Protein AF-A0A7W8C9X8-F1 (afdb_monomer)

Sequence (85 aa):
MRTDPAVVVWLVLVLATFLSWWLATERWHGGDLGAVAILIVAAVKIRLVGLHFMELADAPPLLRAMFELYVVALLAGLVGFVLAA

Mean predicted aligned error: 5.31 Å

Structure (mmCIF, N/CA/C/O backbone):
data_AF-A0A7W8C9X8-F1
#
_entry.id   AF-A0A7W8C9X8-F1
#
loop_
_atom_site.group_PDB
_atom_site.id
_atom_site.type_symbol
_atom_site.label_atom_id
_atom_site.label_alt_id
_atom_site.label_comp_id
_atom_site.label_asym_id
_atom_site.label_entity_id
_atom_site.label_seq_id
_atom_site.pdbx_PDB_ins_code
_atom_site.Cartn_x
_atom_site.Cartn_y
_atom_site.Cartn_z
_atom_site.occupancy
_atom_site.B_iso_or_equiv
_atom_site.auth_seq_id
_atom_site.auth_comp_id
_atom_site.auth_asym_id
_atom_site.auth_atom_id
_atom_site.pdbx_PDB_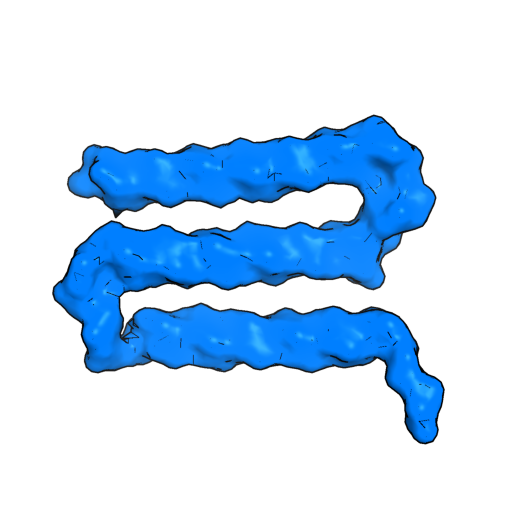model_num
ATOM 1 N N . MET A 1 1 ? -28.814 -5.688 2.313 1.00 52.84 1 MET A N 1
ATOM 2 C CA . MET A 1 1 ? -27.517 -6.341 2.585 1.00 52.84 1 MET A CA 1
ATOM 3 C C . MET A 1 1 ? -26.711 -5.398 3.461 1.00 52.84 1 MET A C 1
ATOM 5 O O . MET A 1 1 ? -26.407 -4.306 3.002 1.00 52.84 1 MET A O 1
ATOM 9 N N . ARG A 1 2 ? -26.446 -5.745 4.7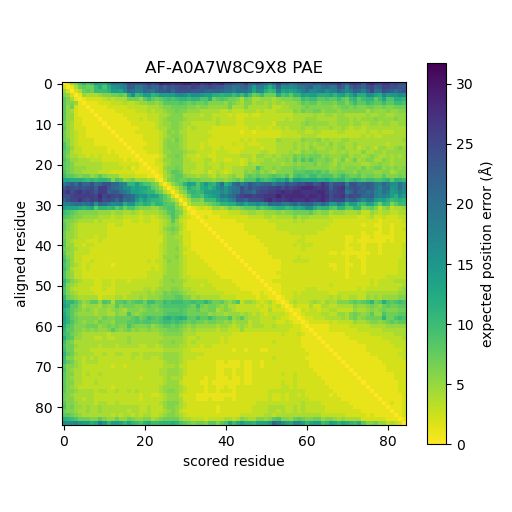28 1.00 63.12 2 ARG A N 1
ATOM 10 C CA . ARG A 1 2 ? -25.411 -5.048 5.507 1.00 63.12 2 ARG A CA 1
ATOM 11 C C . ARG A 1 2 ? -24.093 -5.420 4.832 1.00 63.12 2 ARG A C 1
ATOM 13 O O . ARG A 1 2 ? -23.755 -6.594 4.799 1.00 63.12 2 ARG A O 1
ATOM 20 N N . THR A 1 3 ? -23.441 -4.480 4.162 1.00 64.50 3 THR A N 1
ATOM 21 C CA . THR A 1 3 ? -22.119 -4.733 3.589 1.00 64.50 3 THR A CA 1
ATOM 22 C C . THR A 1 3 ? -21.127 -4.710 4.734 1.00 64.50 3 THR A C 1
ATOM 24 O O . THR A 1 3 ? -20.779 -3.633 5.221 1.00 64.50 3 THR A O 1
ATOM 27 N N . ASP A 1 4 ? -20.720 -5.886 5.198 1.00 82.31 4 ASP A N 1
ATOM 28 C CA . ASP A 1 4 ? -19.667 -5.980 6.198 1.00 82.31 4 ASP A CA 1
ATOM 29 C C . ASP A 1 4 ? -18.375 -5.386 5.607 1.00 82.31 4 ASP A C 1
ATOM 31 O O . ASP A 1 4 ? -18.041 -5.687 4.453 1.00 82.31 4 ASP A O 1
ATOM 35 N N . PRO A 1 5 ? -17.636 -4.541 6.349 1.00 82.19 5 PRO A N 1
ATOM 36 C CA . PRO A 1 5 ? -16.424 -3.892 5.845 1.00 82.19 5 PRO A CA 1
ATOM 37 C C . PRO A 1 5 ? -15.414 -4.887 5.257 1.00 82.19 5 PRO A C 1
ATOM 39 O O . PRO A 1 5 ? -14.790 -4.609 4.235 1.00 82.19 5 PRO A O 1
ATOM 42 N N . ALA A 1 6 ? -15.325 -6.087 5.837 1.00 84.88 6 ALA A N 1
ATOM 43 C CA . ALA A 1 6 ? -14.478 -7.170 5.346 1.00 84.88 6 ALA A CA 1
ATOM 44 C C . ALA A 1 6 ? -14.846 -7.633 3.923 1.00 84.88 6 ALA A C 1
ATOM 46 O O . ALA A 1 6 ? -13.955 -7.914 3.124 1.00 84.88 6 ALA A O 1
ATOM 47 N N . VAL A 1 7 ? -16.135 -7.661 3.566 1.00 88.06 7 VAL A N 1
ATOM 48 C CA . VAL A 1 7 ? -16.600 -8.047 2.220 1.00 88.06 7 VAL A CA 1
ATOM 49 C C . VAL A 1 7 ? -16.214 -6.987 1.190 1.00 88.06 7 VAL A C 1
ATOM 51 O O . VAL A 1 7 ? -15.808 -7.319 0.077 1.00 88.06 7 VAL A O 1
ATOM 54 N N . VAL A 1 8 ? -16.282 -5.707 1.563 1.00 88.56 8 VAL A N 1
ATOM 55 C CA . VAL A 1 8 ? -15.837 -4.604 0.698 1.00 88.56 8 VAL A CA 1
ATOM 56 C C . VAL A 1 8 ? -14.332 -4.696 0.457 1.00 88.56 8 VAL A C 1
ATOM 58 O O . VAL A 1 8 ? -13.889 -4.636 -0.689 1.00 88.56 8 VAL A O 1
ATOM 61 N N . VAL A 1 9 ? -13.540 -4.906 1.512 1.00 91.88 9 VAL A N 1
ATOM 62 C CA . VAL A 1 9 ? -12.082 -5.069 1.390 1.00 91.88 9 VAL A CA 1
ATOM 63 C C . VAL A 1 9 ? -11.741 -6.305 0.563 1.00 91.88 9 VAL A C 1
ATOM 65 O O . VAL A 1 9 ? -10.859 -6.246 -0.291 1.00 91.88 9 VAL A O 1
ATOM 68 N N . TRP A 1 10 ? -12.468 -7.405 0.749 1.00 92.00 10 TRP A N 1
ATOM 69 C CA . TRP A 1 10 ? -12.316 -8.604 -0.067 1.00 92.00 10 TRP A CA 1
ATOM 70 C C . TRP A 1 10 ? -12.553 -8.319 -1.557 1.00 92.00 10 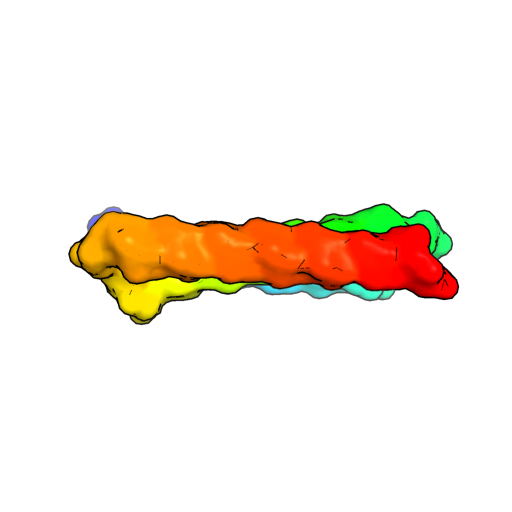TRP A C 1
ATOM 72 O O . TRP A 1 10 ? -11.710 -8.672 -2.381 1.00 92.00 10 TRP A O 1
ATOM 82 N N . LEU A 1 11 ? -13.631 -7.612 -1.915 1.00 93.00 11 LEU A N 1
ATOM 83 C CA . LEU A 1 11 ? -13.893 -7.213 -3.303 1.00 93.00 11 LEU A CA 1
ATOM 84 C C . LEU A 1 11 ? -12.766 -6.341 -3.871 1.00 93.00 11 LEU A C 1
ATOM 86 O O . LEU A 1 11 ? -12.335 -6.555 -5.004 1.00 93.00 11 LEU A O 1
ATOM 90 N N . VAL A 1 12 ? -12.239 -5.402 -3.081 1.00 92.75 12 VAL A N 1
ATOM 91 C CA . VAL A 1 12 ? -11.081 -4.583 -3.475 1.00 92.75 12 VAL A CA 1
ATOM 92 C C . VAL A 1 12 ? -9.851 -5.457 -3.739 1.00 92.75 12 VAL A C 1
ATOM 94 O O . VAL A 1 12 ? -9.163 -5.247 -4.734 1.00 92.75 12 VAL A O 1
ATOM 97 N N . LEU A 1 13 ? -9.581 -6.468 -2.907 1.00 93.38 13 LEU A N 1
ATOM 98 C CA . LEU A 1 13 ? -8.463 -7.402 -3.098 1.00 93.38 13 LEU A CA 1
ATOM 99 C C . LEU A 1 13 ? -8.631 -8.276 -4.351 1.00 93.38 13 LEU A C 1
ATOM 101 O O . LEU A 1 13 ? -7.649 -8.559 -5.046 1.00 93.38 13 LEU A O 1
ATOM 105 N N . VAL A 1 14 ? -9.862 -8.685 -4.659 1.00 94.56 14 VAL A N 1
ATOM 106 C CA . VAL A 1 14 ? -10.195 -9.410 -5.893 1.00 94.56 14 VAL A CA 1
ATOM 107 C C . VAL A 1 14 ? -9.917 -8.527 -7.109 1.00 94.56 14 VAL A C 1
ATOM 109 O O . VAL A 1 14 ? -9.167 -8.929 -7.998 1.00 94.56 14 VAL A O 1
ATOM 112 N N . LEU A 1 15 ? -10.424 -7.291 -7.115 1.00 94.00 15 LEU A N 1
ATOM 113 C CA . LEU A 1 15 ? -10.165 -6.321 -8.183 1.00 94.00 15 LEU A CA 1
ATOM 114 C C . LEU A 1 15 ? -8.673 -6.011 -8.327 1.00 94.00 15 LEU A C 1
ATOM 116 O O . LEU A 1 15 ? -8.164 -5.983 -9.442 1.00 94.00 15 LEU A O 1
ATOM 120 N N . ALA A 1 16 ? -7.949 -5.855 -7.217 1.00 91.88 16 ALA A N 1
ATOM 121 C CA . ALA A 1 16 ? -6.503 -5.657 -7.223 1.00 91.88 16 ALA A CA 1
ATOM 122 C C . ALA A 1 16 ? -5.757 -6.845 -7.849 1.00 91.88 16 ALA A C 1
ATOM 124 O O . ALA A 1 16 ? -4.723 -6.660 -8.482 1.00 91.88 16 ALA A O 1
ATOM 125 N N . THR A 1 17 ? -6.284 -8.064 -7.708 1.00 92.25 17 THR A N 1
ATOM 126 C CA . THR A 1 17 ? -5.703 -9.267 -8.320 1.00 92.25 17 THR A CA 1
ATOM 127 C C . THR A 1 17 ? -5.917 -9.279 -9.830 1.00 92.25 17 THR A C 1
ATOM 129 O O . THR A 1 17 ? -4.961 -9.496 -10.575 1.00 92.25 17 THR A O 1
ATOM 132 N N . PHE A 1 18 ? -7.126 -8.955 -10.292 1.00 92.25 18 PHE A N 1
ATOM 133 C CA . PHE A 1 18 ? -7.384 -8.768 -11.720 1.00 92.25 18 PHE A CA 1
ATOM 134 C C . PHE A 1 18 ? -6.562 -7.619 -12.304 1.00 92.25 18 PHE A C 1
ATOM 136 O O . PHE A 1 18 ? -6.019 -7.764 -13.393 1.00 92.25 18 PHE A O 1
ATOM 143 N N . LEU A 1 19 ? -6.393 -6.520 -11.565 1.00 87.38 19 LEU A N 1
ATOM 144 C CA . LEU A 1 19 ? -5.551 -5.400 -11.973 1.00 87.38 19 LEU A CA 1
ATOM 145 C C . LEU A 1 19 ? -4.082 -5.817 -12.090 1.00 87.38 19 LEU A C 1
ATOM 147 O O . LEU A 1 19 ? -3.455 -5.515 -13.098 1.00 87.38 19 LEU A O 1
ATOM 151 N N . SER A 1 20 ? -3.535 -6.544 -11.109 1.00 86.06 20 SER A N 1
ATOM 152 C CA . SER A 1 20 ? -2.155 -7.043 -11.188 1.00 86.06 20 SER A CA 1
ATOM 153 C C . SER A 1 20 ? -1.956 -8.018 -12.344 1.00 86.06 20 SER A C 1
ATOM 155 O O . SER A 1 20 ? -0.932 -7.966 -13.015 1.00 86.06 20 SER A O 1
ATOM 157 N N . TRP A 1 21 ? -2.947 -8.874 -12.608 1.00 87.12 21 TRP A N 1
ATOM 158 C CA . TRP A 1 21 ? -2.912 -9.793 -13.739 1.00 87.12 21 TRP A CA 1
ATOM 159 C C . TRP A 1 21 ? -2.974 -9.033 -15.067 1.00 87.12 21 TRP A C 1
ATOM 161 O O . TRP A 1 21 ? -2.153 -9.274 -15.942 1.00 87.12 21 TRP A O 1
ATOM 171 N N . TRP A 1 22 ? -3.858 -8.040 -15.184 1.00 85.06 22 TRP A N 1
ATOM 172 C CA . TRP A 1 22 ? -3.952 -7.171 -16.357 1.00 85.06 22 TRP A CA 1
ATOM 173 C C . TRP A 1 22 ? -2.647 -6.408 -16.623 1.00 85.06 22 TRP A C 1
ATOM 175 O O . TRP A 1 22 ? -2.160 -6.385 -17.753 1.00 85.06 22 TRP A O 1
ATOM 185 N N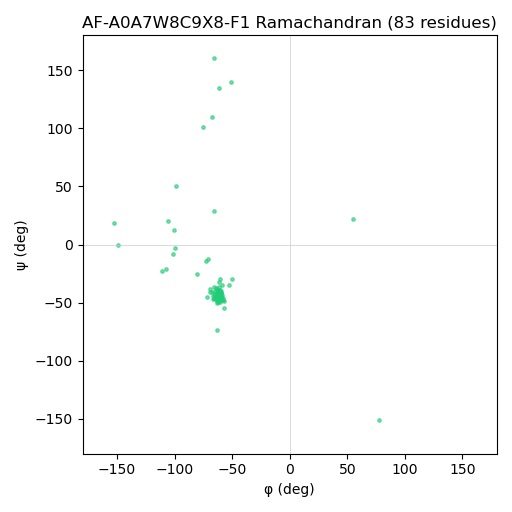 . LEU A 1 23 ? -2.042 -5.836 -15.574 1.00 82.94 23 LEU A N 1
ATOM 186 C CA . LEU A 1 23 ? -0.728 -5.186 -15.643 1.00 82.94 23 LEU A CA 1
ATOM 187 C C . LEU A 1 23 ? 0.365 -6.154 -16.120 1.00 82.94 23 LEU A C 1
ATOM 189 O O . LEU A 1 23 ? 1.258 -5.734 -16.854 1.00 82.94 23 LEU A O 1
ATOM 193 N N . ALA A 1 24 ? 0.266 -7.431 -15.741 1.00 79.00 24 ALA A N 1
ATOM 194 C CA . ALA A 1 24 ? 1.199 -8.480 -16.131 1.00 79.00 24 ALA A CA 1
ATOM 195 C C . ALA A 1 24 ? 0.947 -9.057 -17.535 1.00 79.00 24 ALA A C 1
ATOM 197 O O . ALA A 1 24 ? 1.888 -9.577 -18.124 1.00 79.00 24 ALA A O 1
ATOM 198 N N . THR A 1 25 ? -0.284 -8.989 -18.066 1.00 76.38 25 THR A N 1
ATOM 199 C CA . THR A 1 25 ? -0.652 -9.718 -19.290 1.00 76.38 25 THR A CA 1
ATOM 200 C C . THR A 1 25 ? 0.128 -9.293 -20.536 1.00 76.38 25 THR A C 1
ATOM 202 O O . THR A 1 25 ? 0.946 -10.090 -20.964 1.00 76.38 25 THR A O 1
ATOM 205 N N . GLU A 1 26 ? -0.073 -8.136 -21.185 1.00 59.16 26 GLU A N 1
ATOM 206 C CA . GLU A 1 26 ? 0.413 -8.050 -22.591 1.00 59.16 26 GLU A CA 1
ATOM 207 C C . GLU A 1 26 ? 0.793 -6.656 -23.155 1.00 59.16 26 GLU A C 1
ATOM 209 O O . GLU A 1 26 ? 0.861 -6.504 -24.374 1.00 59.16 26 GLU A O 1
ATOM 214 N N . ARG A 1 27 ? 1.058 -5.596 -22.364 1.00 53.69 27 ARG A N 1
ATOM 215 C CA . ARG A 1 27 ? 1.387 -4.274 -22.980 1.00 53.69 27 ARG A CA 1
ATOM 216 C C . ARG A 1 27 ? 2.323 -3.311 -22.255 1.00 53.69 27 ARG A C 1
ATOM 218 O O . ARG A 1 27 ? 2.662 -2.280 -22.828 1.00 53.69 27 ARG A O 1
ATOM 225 N N . TRP A 1 28 ? 2.822 -3.662 -21.073 1.00 52.22 28 TRP A N 1
ATOM 226 C CA . TRP A 1 28 ? 3.852 -2.884 -20.374 1.00 52.22 28 TRP A CA 1
ATOM 227 C C . TRP A 1 28 ? 5.250 -3.479 -20.585 1.00 52.22 28 TRP A C 1
ATOM 229 O O . TRP A 1 28 ? 6.012 -3.644 -19.640 1.00 52.22 28 TRP A O 1
ATOM 239 N N . HIS A 1 29 ? 5.626 -3.742 -21.840 1.00 49.16 29 HIS A N 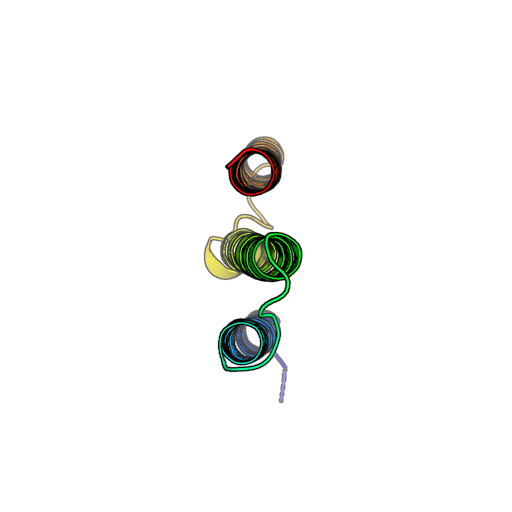1
ATOM 240 C CA . HIS A 1 29 ? 7.015 -4.023 -22.256 1.00 49.16 29 HIS A CA 1
ATOM 241 C C . HIS A 1 29 ? 7.950 -2.793 -22.083 1.00 49.16 29 HIS A C 1
ATOM 243 O O . HIS A 1 29 ? 8.900 -2.612 -22.836 1.00 49.16 29 HIS A O 1
ATOM 249 N N . GLY A 1 30 ? 7.660 -1.906 -21.127 1.00 52.84 30 GLY A N 1
ATOM 250 C CA . GLY A 1 30 ? 8.302 -0.603 -20.937 1.00 52.84 30 GLY A CA 1
ATOM 251 C C . GLY A 1 30 ? 9.272 -0.533 -19.755 1.00 52.84 30 GLY A C 1
ATOM 252 O O . GLY A 1 30 ? 9.524 0.565 -19.269 1.00 52.84 30 GLY A O 1
ATOM 253 N N . GLY A 1 31 ? 9.777 -1.670 -19.265 1.00 72.56 31 GLY A N 1
ATOM 254 C CA . GLY A 1 31 ? 10.770 -1.713 -18.184 1.00 72.56 31 GLY A CA 1
ATOM 255 C C . GLY A 1 31 ? 10.192 -1.476 -16.784 1.00 72.56 31 GLY A C 1
ATOM 256 O O . GLY A 1 31 ? 9.027 -1.784 -16.514 1.00 72.56 31 GLY A O 1
ATOM 257 N N . ASP A 1 32 ? 11.021 -0.926 -15.896 1.00 82.00 32 ASP A N 1
ATOM 258 C CA . ASP A 1 32 ? 10.810 -0.837 -14.444 1.00 82.00 32 ASP A CA 1
ATOM 259 C C . ASP A 1 32 ? 9.452 -0.280 -14.006 1.00 82.00 32 ASP A C 1
ATOM 261 O O . ASP A 1 32 ? 8.926 -0.684 -12.972 1.00 82.00 32 ASP A O 1
ATOM 265 N N . LEU A 1 33 ? 8.826 0.598 -14.795 1.00 84.81 33 LEU A N 1
ATOM 266 C CA . LEU A 1 33 ? 7.538 1.216 -14.455 1.00 84.81 33 LEU A CA 1
ATOM 267 C C . LEU A 1 33 ? 6.404 0.196 -14.261 1.00 84.81 33 LEU A C 1
ATOM 269 O O . LEU A 1 33 ? 5.596 0.347 -13.341 1.00 84.81 33 LEU A O 1
ATOM 273 N N . GLY A 1 34 ? 6.342 -0.853 -15.089 1.00 87.88 34 GLY A N 1
ATOM 274 C CA . GLY A 1 34 ? 5.332 -1.908 -14.950 1.00 87.88 34 GLY A CA 1
ATOM 275 C C . GLY A 1 34 ? 5.546 -2.738 -13.682 1.00 87.88 34 GLY A C 1
ATOM 276 O O . GLY A 1 34 ? 4.598 -3.024 -12.947 1.00 87.88 34 GLY A O 1
ATOM 277 N N . ALA A 1 35 ? 6.807 -3.051 -13.378 1.00 89.12 35 ALA A N 1
ATOM 278 C CA . ALA A 1 35 ? 7.188 -3.758 -12.162 1.00 89.12 35 ALA A CA 1
ATOM 279 C C . ALA A 1 35 ? 6.888 -2.921 -10.908 1.00 89.12 35 ALA A C 1
ATOM 281 O O . ALA A 1 35 ? 6.270 -3.427 -9.971 1.00 89.12 35 ALA A O 1
ATOM 282 N N . VAL A 1 36 ? 7.210 -1.623 -10.912 1.00 92.31 36 VAL A N 1
ATOM 283 C CA . VAL A 1 36 ? 6.870 -0.695 -9.821 1.00 92.31 36 VAL A CA 1
ATOM 284 C C . VAL A 1 36 ? 5.356 -0.628 -9.601 1.00 92.31 36 VAL A C 1
ATOM 286 O O . VAL A 1 36 ? 4.906 -0.703 -8.458 1.00 92.31 36 VAL A O 1
ATOM 289 N N . ALA A 1 37 ? 4.549 -0.556 -10.664 1.00 91.75 37 ALA A N 1
ATOM 290 C CA . ALA A 1 37 ? 3.090 -0.552 -10.541 1.00 91.75 37 ALA A CA 1
ATOM 291 C C . ALA A 1 37 ? 2.556 -1.838 -9.882 1.00 91.75 37 ALA A C 1
ATOM 293 O O . ALA A 1 37 ? 1.716 -1.771 -8.981 1.00 91.75 37 ALA A O 1
ATOM 294 N N . ILE A 1 38 ? 3.077 -3.005 -10.272 1.00 92.12 38 ILE A N 1
ATOM 295 C CA . ILE A 1 38 ? 2.720 -4.293 -9.657 1.00 92.12 38 ILE A CA 1
ATOM 296 C C . ILE A 1 38 ? 3.124 -4.321 -8.176 1.00 92.12 38 ILE A C 1
ATOM 298 O O . ILE A 1 38 ? 2.329 -4.751 -7.337 1.00 92.12 38 ILE A O 1
ATOM 302 N N . LEU A 1 39 ? 4.316 -3.823 -7.833 1.00 94.31 39 LEU A N 1
ATOM 303 C CA . LEU A 1 39 ? 4.789 -3.741 -6.449 1.00 94.31 39 LEU A CA 1
ATOM 304 C C . LEU A 1 39 ? 3.905 -2.833 -5.586 1.00 94.31 39 LEU A C 1
ATOM 306 O O . LEU A 1 39 ? 3.578 -3.198 -4.457 1.00 94.31 39 LEU A O 1
ATOM 310 N N . ILE A 1 40 ? 3.454 -1.693 -6.118 1.00 95.31 40 ILE A N 1
ATOM 311 C CA . ILE A 1 40 ? 2.508 -0.804 -5.427 1.00 95.31 40 ILE A CA 1
ATOM 312 C C . ILE A 1 40 ? 1.190 -1.537 -5.159 1.00 95.31 40 ILE A C 1
ATOM 314 O O . ILE A 1 40 ? 0.697 -1.521 -4.029 1.00 95.31 40 ILE A O 1
ATOM 318 N N . VAL A 1 41 ? 0.633 -2.227 -6.161 1.00 94.88 41 V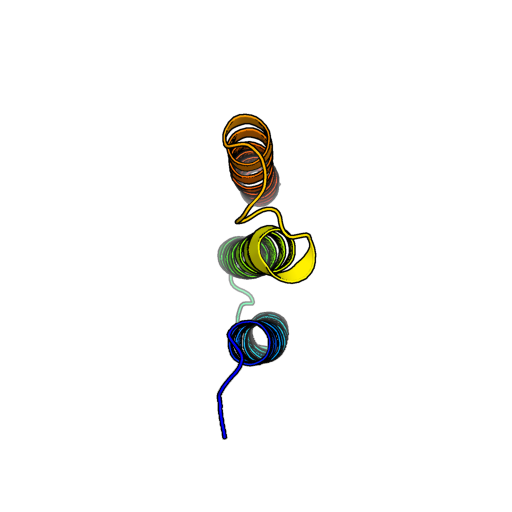AL A N 1
ATOM 319 C CA . VAL A 1 41 ? -0.598 -3.020 -5.992 1.00 94.88 41 VAL A CA 1
ATOM 320 C C . VAL A 1 41 ? -0.403 -4.102 -4.925 1.00 94.88 41 VAL A C 1
ATOM 322 O O . VAL A 1 41 ? -1.265 -4.280 -4.062 1.00 94.88 41 VAL A O 1
ATOM 325 N N . ALA A 1 42 ? 0.738 -4.793 -4.928 1.00 95.38 42 ALA A N 1
ATOM 326 C CA . ALA A 1 42 ? 1.068 -5.796 -3.921 1.00 95.38 42 ALA A CA 1
ATOM 327 C C . ALA A 1 42 ? 1.164 -5.194 -2.507 1.00 95.38 42 ALA A C 1
ATOM 329 O O . ALA A 1 42 ? 0.560 -5.732 -1.578 1.00 95.38 42 ALA A O 1
ATOM 330 N N . ALA A 1 43 ? 1.840 -4.055 -2.336 1.00 97.12 43 ALA A N 1
ATOM 331 C CA . ALA A 1 43 ? 1.960 -3.373 -1.046 1.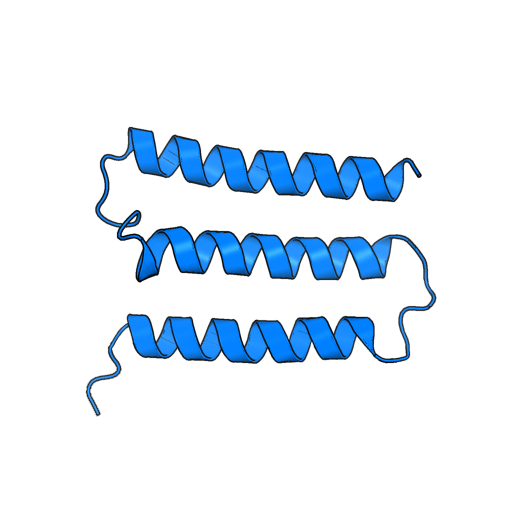00 97.12 43 ALA A CA 1
ATOM 332 C C . ALA A 1 43 ? 0.597 -2.920 -0.498 1.00 97.12 43 ALA A C 1
ATOM 334 O O . ALA A 1 43 ? 0.307 -3.104 0.688 1.00 97.12 43 ALA A O 1
ATOM 335 N N . VAL A 1 44 ? -0.284 -2.404 -1.363 1.00 95.94 44 VAL A N 1
ATOM 336 C CA . VAL A 1 44 ? -1.667 -2.062 -0.994 1.00 95.94 44 VAL A CA 1
ATOM 337 C C . VAL A 1 44 ? -2.426 -3.303 -0.526 1.00 95.94 44 VAL A C 1
ATOM 339 O O . VAL A 1 44 ? -3.080 -3.254 0.517 1.00 95.94 44 VAL A O 1
ATOM 342 N N . LYS A 1 45 ? -2.308 -4.433 -1.239 1.00 95.94 45 LYS A N 1
ATOM 343 C CA . LYS A 1 45 ? -2.934 -5.702 -0.832 1.00 95.94 45 LYS A CA 1
ATOM 344 C C . LYS A 1 45 ? -2.444 -6.154 0.544 1.00 95.94 45 LYS A C 1
ATOM 346 O O . LYS A 1 45 ? -3.275 -6.467 1.392 1.00 95.94 45 LYS A O 1
ATOM 351 N N . ILE A 1 46 ? -1.130 -6.135 0.786 1.00 96.44 46 ILE A N 1
ATOM 352 C CA . ILE A 1 46 ? -0.539 -6.497 2.086 1.00 96.44 46 ILE A CA 1
ATOM 353 C C . ILE A 1 46 ? -1.122 -5.615 3.194 1.00 96.44 46 ILE A C 1
ATOM 355 O O . ILE A 1 46 ? -1.593 -6.136 4.203 1.00 96.44 46 ILE A O 1
ATOM 359 N N . ARG A 1 47 ? -1.165 -4.291 2.991 1.00 95.62 47 ARG A N 1
ATOM 360 C CA . ARG A 1 47 ? -1.715 -3.350 3.976 1.00 95.62 47 ARG A CA 1
ATOM 361 C C . ARG A 1 47 ? -3.192 -3.612 4.272 1.00 95.62 47 ARG A C 1
ATOM 363 O O . ARG A 1 47 ? -3.587 -3.592 5.434 1.00 95.62 47 ARG A O 1
ATOM 370 N N . LEU A 1 48 ? -4.003 -3.865 3.245 1.00 93.62 48 LEU A N 1
ATOM 371 C CA . LEU A 1 48 ? -5.428 -4.171 3.406 1.00 93.62 48 LEU A CA 1
ATOM 372 C C . LEU A 1 48 ? -5.651 -5.474 4.179 1.00 93.62 48 LEU A C 1
ATOM 374 O O . LEU A 1 48 ? -6.483 -5.488 5.085 1.00 93.62 48 LEU A O 1
ATOM 378 N N . VAL A 1 49 ? -4.891 -6.526 3.857 1.00 94.62 49 VAL A N 1
ATOM 379 C CA . VAL A 1 49 ? -4.940 -7.815 4.562 1.00 94.62 49 VAL A CA 1
ATOM 380 C C . VAL A 1 49 ? -4.533 -7.650 6.023 1.00 94.62 49 VAL A C 1
ATOM 382 O O . VAL A 1 49 ? -5.277 -8.075 6.902 1.00 94.62 49 VAL A O 1
ATOM 385 N N . GLY A 1 50 ? -3.412 -6.980 6.298 1.00 92.81 50 GLY A N 1
ATOM 386 C CA . GLY A 1 50 ? -2.960 -6.745 7.669 1.00 92.81 50 GLY A CA 1
ATOM 387 C C . GLY A 1 50 ? -4.014 -6.007 8.492 1.00 92.81 50 GLY A C 1
ATOM 388 O O . GLY A 1 50 ? -4.466 -6.510 9.515 1.00 92.81 50 GLY A O 1
ATOM 389 N N . LEU A 1 51 ? -4.482 -4.854 8.009 1.00 91.38 51 LEU A N 1
ATOM 390 C CA . LEU A 1 51 ? -5.421 -4.028 8.769 1.00 91.38 51 LEU A CA 1
ATOM 391 C C . LEU A 1 51 ? -6.784 -4.702 8.996 1.00 91.38 51 LEU A C 1
ATOM 393 O O . LEU A 1 51 ? -7.320 -4.578 10.091 1.00 91.38 51 LEU A O 1
ATOM 397 N N . HIS A 1 52 ? -7.339 -5.405 8.001 1.00 90.69 52 HIS A N 1
ATOM 398 C CA . HIS A 1 52 ? -8.740 -5.857 8.052 1.00 90.69 52 HIS A CA 1
ATOM 399 C C . HIS A 1 52 ? -8.931 -7.359 8.278 1.00 90.69 52 HIS A C 1
ATOM 401 O O . HIS A 1 52 ? -10.011 -7.758 8.698 1.00 90.69 52 HIS A O 1
ATOM 407 N N . PHE A 1 53 ? -7.931 -8.194 7.988 1.00 88.25 53 PHE A N 1
ATOM 408 C CA . PHE A 1 53 ? -8.017 -9.649 8.175 1.00 88.25 53 PHE A CA 1
ATOM 409 C C . PHE A 1 53 ? -7.115 -10.162 9.298 1.00 88.25 53 PHE A C 1
ATOM 411 O O . PHE A 1 53 ? -7.392 -11.222 9.845 1.00 88.25 53 PHE A O 1
ATOM 418 N N . MET A 1 54 ? -6.057 -9.426 9.657 1.00 91.31 54 MET A N 1
ATOM 419 C CA . MET A 1 54 ? -5.206 -9.744 10.814 1.00 91.31 54 MET A CA 1
ATOM 420 C C . MET A 1 54 ? -5.534 -8.875 12.036 1.00 91.31 54 MET A C 1
ATOM 422 O O . MET A 1 54 ? -4.743 -8.829 12.973 1.00 91.31 54 MET A O 1
ATOM 426 N N . GLU A 1 55 ? -6.662 -8.154 11.996 1.00 88.00 55 GLU A N 1
ATOM 427 C CA . GLU A 1 55 ? -7.151 -7.270 13.068 1.00 88.00 55 GLU A CA 1
ATOM 428 C C . GLU A 1 55 ? -6.129 -6.201 13.513 1.00 88.00 55 GLU A C 1
ATOM 430 O O . GLU A 1 55 ? -6.224 -5.625 14.596 1.00 88.00 55 GLU A O 1
ATOM 435 N N . LEU A 1 56 ? -5.153 -5.861 12.656 1.00 88.25 56 LEU A N 1
ATOM 436 C CA . LEU A 1 56 ? -4.146 -4.846 12.981 1.00 88.25 56 LEU A CA 1
ATOM 437 C C . LEU A 1 56 ? -4.710 -3.419 13.008 1.00 88.25 56 LEU A C 1
ATOM 439 O O . LEU A 1 56 ? -4.026 -2.504 13.468 1.00 88.25 56 LEU A O 1
ATOM 443 N N . ALA A 1 57 ? -5.932 -3.210 12.511 1.00 86.88 57 ALA A N 1
ATOM 444 C CA . ALA A 1 57 ? -6.639 -1.944 12.660 1.00 86.88 57 ALA A CA 1
ATOM 445 C C . ALA A 1 57 ? -6.950 -1.622 14.132 1.00 86.88 57 ALA A C 1
ATOM 447 O O . ALA A 1 57 ? -6.816 -0.458 14.516 1.00 86.88 57 ALA A O 1
ATOM 448 N N . ASP A 1 58 ? -7.289 -2.645 14.923 1.00 89.81 58 ASP A N 1
ATOM 449 C CA . ASP A 1 58 ? -7.660 -2.552 16.343 1.00 89.81 58 ASP A CA 1
ATOM 450 C C . ASP A 1 58 ? -6.496 -2.912 17.286 1.00 89.81 58 ASP A C 1
ATOM 452 O O . ASP A 1 58 ? -6.605 -2.819 18.511 1.00 89.81 58 ASP A O 1
ATOM 456 N N . ALA A 1 59 ? -5.352 -3.304 16.720 1.00 90.31 59 ALA A N 1
ATOM 457 C CA . ALA A 1 59 ? -4.135 -3.591 17.463 1.00 90.31 59 ALA A CA 1
ATOM 458 C C . ALA A 1 59 ? -3.545 -2.337 18.145 1.00 90.31 59 ALA A C 1
ATOM 460 O O . ALA A 1 59 ? -3.800 -1.202 17.724 1.00 90.31 59 ALA A O 1
ATOM 461 N N . PRO A 1 60 ? -2.676 -2.515 19.163 1.00 93.06 60 PRO A N 1
ATOM 462 C CA . PRO A 1 60 ? -1.959 -1.411 19.788 1.00 93.06 60 PRO A CA 1
ATOM 463 C C . PRO A 1 60 ? -1.250 -0.532 18.743 1.00 93.06 60 PRO A C 1
ATOM 465 O O . PRO A 1 60 ? -0.631 -1.064 17.813 1.00 93.06 60 PRO A O 1
ATOM 468 N N . P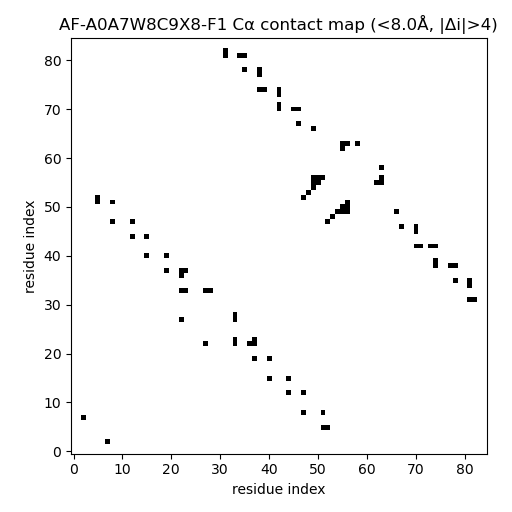RO A 1 61 ? -1.259 0.804 18.903 1.00 92.25 61 PRO A N 1
ATOM 469 C CA . PRO A 1 61 ? -0.797 1.732 17.869 1.00 92.25 61 PRO A CA 1
ATOM 470 C C . PRO A 1 61 ? 0.674 1.527 17.496 1.00 92.25 61 PRO A C 1
ATOM 472 O O . PRO A 1 61 ? 1.047 1.736 16.345 1.00 92.25 61 PRO A O 1
ATOM 475 N N . LEU A 1 62 ? 1.500 1.054 18.438 1.00 94.62 62 LEU A N 1
ATOM 476 C CA . LEU A 1 62 ? 2.892 0.692 18.174 1.00 94.62 62 LEU A CA 1
ATOM 477 C C . LEU A 1 62 ? 3.005 -0.461 17.167 1.00 94.62 62 LEU A C 1
ATOM 479 O O . LEU A 1 62 ? 3.775 -0.365 16.217 1.00 94.62 62 LEU A O 1
ATOM 483 N N . LEU A 1 63 ? 2.222 -1.529 17.344 1.00 93.38 63 LEU A N 1
ATOM 484 C CA . LEU A 1 63 ? 2.268 -2.695 16.460 1.00 93.38 63 LEU A CA 1
ATOM 485 C C . LEU A 1 63 ? 1.786 -2.329 15.055 1.00 93.38 63 LEU A C 1
ATOM 487 O O . LEU A 1 63 ? 2.419 -2.686 14.060 1.00 93.38 63 LEU A O 1
ATOM 491 N N . ARG A 1 64 ? 0.706 -1.548 14.981 1.00 94.50 64 ARG A N 1
ATOM 492 C CA . ARG A 1 64 ? 0.203 -1.014 13.718 1.00 94.50 64 ARG A CA 1
ATOM 493 C C . ARG A 1 64 ? 1.244 -0.133 13.023 1.00 94.50 64 ARG A C 1
ATOM 495 O O . ARG A 1 64 ? 1.482 -0.315 11.834 1.00 94.50 64 ARG A O 1
ATOM 502 N N . ALA A 1 65 ? 1.904 0.767 13.751 1.00 95.12 65 ALA A N 1
ATOM 503 C CA . ALA A 1 65 ? 2.950 1.624 13.196 1.00 95.12 65 ALA A CA 1
ATOM 504 C C . ALA A 1 65 ? 4.147 0.816 12.674 1.00 95.12 65 ALA A C 1
ATOM 506 O O . ALA A 1 65 ? 4.642 1.098 11.585 1.00 95.12 65 ALA A O 1
ATOM 507 N N . MET A 1 66 ? 4.581 -0.216 13.405 1.00 96.94 66 MET A N 1
ATOM 508 C CA . MET A 1 66 ? 5.652 -1.112 12.958 1.00 96.94 66 MET A CA 1
ATOM 509 C C . MET A 1 66 ? 5.278 -1.856 11.674 1.00 96.94 66 MET A C 1
ATOM 511 O O . MET A 1 66 ? 6.105 -1.974 10.773 1.00 96.94 66 MET A O 1
ATOM 515 N N . PHE A 1 67 ? 4.033 -2.320 11.560 1.00 96.31 67 PHE A N 1
ATOM 516 C CA . PHE A 1 67 ? 3.542 -2.960 10.343 1.00 96.31 67 PHE A CA 1
ATOM 517 C C . PHE A 1 67 ? 3.461 -1.988 9.163 1.00 96.31 67 PHE A C 1
ATOM 519 O O . PHE A 1 67 ? 3.936 -2.309 8.076 1.00 96.31 67 PHE A O 1
ATOM 526 N N . GLU A 1 68 ? 2.899 -0.792 9.356 1.00 95.94 68 GLU A N 1
ATOM 527 C CA . GLU A 1 68 ? 2.827 0.209 8.287 1.00 95.94 68 GLU A CA 1
ATOM 528 C C . GLU A 1 68 ? 4.236 0.630 7.832 1.00 95.94 68 GLU A C 1
ATOM 530 O O . GLU A 1 68 ? 4.492 0.702 6.629 1.00 95.94 68 GLU A O 1
ATOM 535 N N . LEU A 1 69 ? 5.179 0.793 8.769 1.00 97.75 69 LEU A N 1
ATOM 536 C CA . LEU A 1 69 ? 6.590 1.035 8.464 1.00 97.75 69 LEU A CA 1
ATOM 537 C C . LEU A 1 69 ? 7.210 -0.123 7.674 1.00 97.75 69 LEU A C 1
ATOM 539 O O . LEU A 1 69 ? 7.897 0.121 6.685 1.00 97.75 69 LEU A O 1
ATOM 543 N N . TYR A 1 70 ? 6.952 -1.369 8.076 1.00 97.56 70 TYR A N 1
ATOM 544 C CA . TYR A 1 70 ? 7.420 -2.554 7.359 1.00 97.56 70 TYR A CA 1
ATOM 545 C C . TYR A 1 70 ? 6.920 -2.572 5.910 1.00 97.56 70 TYR A C 1
ATOM 547 O O . TYR A 1 70 ? 7.716 -2.788 5.000 1.00 97.56 70 TYR A O 1
ATOM 555 N N . VAL A 1 71 ? 5.635 -2.292 5.671 1.00 97.81 71 VAL A N 1
ATOM 556 C CA . VAL A 1 71 ? 5.066 -2.265 4.313 1.00 97.81 71 VAL A CA 1
ATOM 557 C C . VAL A 1 71 ? 5.723 -1.179 3.458 1.00 97.81 71 VAL A C 1
ATOM 559 O O . VAL A 1 71 ? 6.059 -1.433 2.301 1.00 97.81 71 VAL A O 1
ATOM 562 N N . VAL A 1 72 ? 5.946 0.015 4.018 1.00 98.06 72 VAL A N 1
ATOM 563 C CA . VAL A 1 72 ? 6.622 1.116 3.311 1.00 98.06 72 VAL A CA 1
ATOM 564 C C . VAL A 1 72 ? 8.081 0.768 3.014 1.00 98.06 72 VAL A C 1
ATOM 566 O O . VAL A 1 72 ? 8.530 0.956 1.886 1.00 98.06 72 VAL A O 1
ATOM 569 N N . ALA A 1 73 ? 8.809 0.228 3.993 1.00 98.31 73 ALA A N 1
ATOM 570 C CA . ALA A 1 73 ? 10.204 -0.173 3.832 1.00 98.31 73 ALA A CA 1
ATOM 571 C C . ALA A 1 73 ? 10.359 -1.297 2.797 1.00 98.31 73 ALA A C 1
ATOM 573 O O . ALA A 1 73 ? 11.257 -1.239 1.959 1.00 98.31 73 ALA A O 1
ATOM 574 N N . LEU A 1 74 ? 9.456 -2.281 2.811 1.00 98.00 74 LEU A N 1
ATOM 575 C CA . LEU A 1 74 ? 9.407 -3.361 1.830 1.00 98.00 74 LEU A CA 1
ATOM 576 C C . LEU A 1 74 ? 9.192 -2.810 0.417 1.00 98.00 74 LEU A C 1
ATOM 578 O O . LEU A 1 74 ? 9.945 -3.155 -0.490 1.00 98.00 74 LEU A O 1
ATOM 582 N N . LEU A 1 75 ? 8.197 -1.936 0.229 1.00 98.12 75 LEU A N 1
ATOM 583 C CA . LEU A 1 75 ? 7.926 -1.328 -1.073 1.00 98.12 75 LEU A CA 1
ATOM 584 C C . LEU A 1 75 ? 9.125 -0.508 -1.560 1.00 98.12 75 LEU A C 1
ATOM 586 O O . LEU A 1 75 ? 9.555 -0.688 -2.694 1.00 98.12 75 LEU A O 1
ATOM 590 N N . ALA A 1 76 ? 9.683 0.354 -0.708 1.00 98.00 76 ALA A N 1
ATOM 591 C CA . ALA A 1 76 ? 10.837 1.177 -1.053 1.00 98.00 76 ALA A CA 1
ATOM 592 C C . ALA A 1 76 ? 12.059 0.325 -1.427 1.00 98.00 76 ALA A C 1
ATOM 594 O O . ALA A 1 76 ? 12.713 0.606 -2.428 1.00 98.00 76 ALA A O 1
ATOM 595 N N . GLY A 1 77 ? 12.335 -0.739 -0.667 1.00 98.06 77 GLY A N 1
ATOM 596 C CA . GLY A 1 77 ? 13.436 -1.661 -0.942 1.00 98.06 77 GLY A CA 1
ATOM 597 C C . GLY A 1 77 ? 13.266 -2.407 -2.264 1.00 98.06 77 GLY A C 1
ATOM 598 O O . GLY A 1 77 ? 14.202 -2.466 -3.056 1.00 98.06 77 GLY A O 1
ATOM 599 N N . LEU A 1 78 ? 12.067 -2.928 -2.541 1.00 96.75 78 LEU A N 1
ATOM 600 C CA . LEU A 1 78 ? 11.788 -3.650 -3.787 1.00 96.75 78 LEU A CA 1
ATOM 601 C C . LEU A 1 78 ? 11.783 -2.725 -5.007 1.00 96.75 78 LEU A C 1
ATOM 603 O O . LEU A 1 78 ? 12.325 -3.090 -6.044 1.00 96.75 78 LEU A O 1
ATOM 607 N N . VAL A 1 79 ? 11.214 -1.524 -4.890 1.00 96.31 79 VAL A N 1
ATOM 608 C CA . VAL A 1 79 ? 11.243 -0.522 -5.966 1.00 96.31 79 VAL A CA 1
ATOM 609 C C . VAL A 1 79 ? 12.672 -0.061 -6.228 1.00 96.31 79 VAL A C 1
ATOM 611 O O . VAL A 1 79 ? 13.085 -0.010 -7.381 1.00 96.31 79 VAL A O 1
ATOM 614 N N . GLY A 1 80 ? 13.445 0.224 -5.177 1.00 96.00 80 GLY A N 1
ATOM 615 C CA . GLY A 1 80 ? 14.854 0.585 -5.308 1.00 96.00 80 GLY A CA 1
ATOM 616 C C . GLY A 1 80 ? 15.679 -0.522 -5.961 1.00 96.00 80 GLY A C 1
ATOM 617 O O . GLY A 1 80 ? 16.518 -0.226 -6.800 1.00 96.00 80 GLY A O 1
ATOM 618 N N . PHE A 1 81 ? 15.404 -1.787 -5.631 1.00 94.94 81 PHE A N 1
ATOM 619 C CA . PHE A 1 81 ? 16.040 -2.933 -6.277 1.00 94.94 81 PHE A CA 1
ATOM 620 C C . PHE A 1 81 ? 15.698 -3.016 -7.767 1.00 94.94 81 PHE A C 1
ATOM 622 O O . PHE A 1 81 ? 16.605 -3.151 -8.577 1.00 94.94 81 PHE A O 1
ATOM 629 N N . VAL A 1 82 ? 14.414 -2.902 -8.129 1.00 92.81 82 VAL A N 1
ATOM 630 C CA . VAL A 1 82 ? 13.970 -2.938 -9.532 1.00 92.81 82 VAL A CA 1
ATOM 631 C C . VAL A 1 82 ? 14.617 -1.818 -10.345 1.00 92.81 82 VAL A C 1
ATOM 633 O O . VAL A 1 82 ? 15.131 -2.091 -11.413 1.00 92.81 82 VAL A O 1
ATOM 636 N N . LEU A 1 83 ? 14.645 -0.590 -9.822 1.00 91.88 83 LEU A N 1
ATOM 637 C CA . LEU A 1 83 ? 15.218 0.570 -10.520 1.00 91.88 83 LEU A CA 1
ATOM 638 C C . LEU A 1 83 ? 16.754 0.567 -10.594 1.00 91.88 83 LEU A C 1
ATOM 640 O O . LEU A 1 83 ? 17.334 1.389 -11.301 1.00 91.88 83 LEU A O 1
ATOM 644 N N . ALA A 1 84 ? 17.415 -0.274 -9.798 1.00 91.50 84 ALA A N 1
ATOM 645 C CA . ALA A 1 84 ? 18.870 -0.394 -9.763 1.00 91.50 84 ALA A CA 1
ATOM 646 C C . ALA A 1 84 ? 19.396 -1.619 -10.531 1.00 91.50 84 ALA A C 1
ATOM 648 O O . ALA A 1 84 ? 20.616 -1.758 -10.649 1.00 91.50 84 ALA A O 1
ATOM 649 N N . ALA A 1 85 ? 18.504 -2.508 -10.979 1.00 80.56 85 ALA A N 1
ATOM 650 C CA . ALA A 1 85 ? 18.819 -3.731 -11.717 1.00 80.56 85 ALA A CA 1
ATOM 651 C C . ALA A 1 85 ? 18.966 -3.462 -13.222 1.00 80.56 85 ALA A C 1
ATOM 653 O O . ALA A 1 85 ? 19.799 -4.161 -13.844 1.00 80.56 85 ALA A O 1
#

pLDDT: mean 88.23, std 11.73, range [49.16, 98.31]

Foldseek 3Di:
DPCDVLNVLVVVLVVLVVVLVVLVPDPCPPFLVSVLVSLVSVLVNQLSCCVRVVVLVVDDVVVVVVSNVVSVVVSVVSSVVRVVD

Radius of gyration: 14.97 Å; Cα contacts 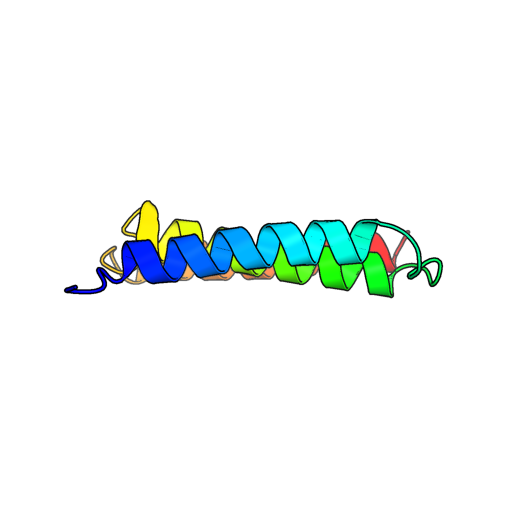(8 Å, |Δi|>4): 48; chains: 1; bounding box: 46×12×43 Å

Secondary structure (DSSP, 8-state):
----HHHHHHHHHHHHHHHHHHHHHSS--STHHHHHHHHHHHHHHHHHHHHHHS-TTTS-HHHHHHHHHHHHHHHHHHHHHHHH-

Nearest PDB structures (foldseek):
  8xh6-assembly1_A  TM=6.449E-01  e=1.619E+00  human gammaherpesvirus 4
  4yxd-assembly1_D  TM=5.287E-01  e=2.454E+00  Sus scrofa
  4ytp-assembly1_D  TM=5.385E-01  e=6.350E+00  Sus scrofa
  4k5y-assembly2_B  TM=6.355E-01  e=7.589E+00  Homo sapiens

Solvent-accessible surface area (backbone atoms only — not comparable to full-atom values): 4839 Å² total; per-residue (Å²): 129,87,80,52,69,62,59,55,52,48,51,51,50,52,53,50,48,54,49,46,47,57,62,66,64,84,80,54,90,71,56,56,64,47,57,44,52,45,47,51,55,50,44,52,47,51,52,50,43,41,35,66,74,65,50,35,68,80,40,60,68,67,61,35,49,54,49,54,49,49,48,53,52,50,44,52,52,53,44,52,49,55,74,72,109